Protein AF-A0A6B3I5I7-F1 (afdb_monomer)

Secondary structure (DSSP, 8-state):
-EEEEHHHHHHTT--S---BHHHHHHHHHHH-EEETTEEEEEEE-TT---TT-SHHHHHTTS---SB-TTS-B-TTT-HHHHHHHHHHHHHHHHTT-HHHHHHHHTT---TTSTT-TTTTTSEEEEE--THHHHHHHHTT--S-EEEEPPPBPGGGGGG--

Foldseek 3Di:
DKKFFVVLCVVLVHDDDDQALVSLLVQQLSSWADDVLATPATAEQQPLPAPCSDLVNQLVLEDDDQADPVRHGCCVPTCSNVVSVVSSQVSCVSNPHDVRSVVLSVPADDNQDLRGCCLVRNYGMYDDDPVVVVSSVVSVRPTDMDDAPDHHHPVVSVVGD

Radius of gyration: 16.03 Å; Cα contacts (8 Å, |Δi|>4): 233; chains: 1; bounding box: 42×32×40 Å

Structure (mmCIF, N/CA/C/O backbone):
data_AF-A0A6B3I5I7-F1
#
_entry.id   AF-A0A6B3I5I7-F1
#
loop_
_atom_site.group_PDB
_atom_site.id
_atom_site.type_symbol
_atom_site.label_atom_id
_atom_site.label_alt_id
_atom_site.label_comp_id
_atom_site.label_asym_id
_atom_site.label_entity_id
_atom_site.label_seq_id
_atom_site.pdbx_PDB_ins_code
_atom_site.Cartn_x
_atom_site.Cartn_y
_atom_site.Cartn_z
_atom_site.occupancy
_atom_site.B_iso_or_equiv
_atom_site.auth_seq_id
_atom_site.auth_comp_id
_atom_site.auth_asym_id
_atom_site.auth_atom_id
_atom_site.pdbx_PDB_model_num
ATOM 1 N N . GLY A 1 1 ? -1.561 -11.437 -3.172 1.00 92.94 1 GLY A N 1
ATOM 2 C CA . GLY A 1 1 ? -2.707 -10.678 -3.727 1.00 92.94 1 GLY A CA 1
ATOM 3 C C . GLY A 1 1 ? -3.091 -9.538 -2.800 1.00 92.94 1 GLY A C 1
ATOM 4 O O . GLY A 1 1 ? -2.557 -9.461 -1.699 1.00 92.94 1 GLY A O 1
ATOM 5 N N . LEU A 1 2 ? -3.999 -8.657 -3.226 1.00 97.62 2 LEU A N 1
ATOM 6 C CA . LEU A 1 2 ? -4.508 -7.564 -2.395 1.00 9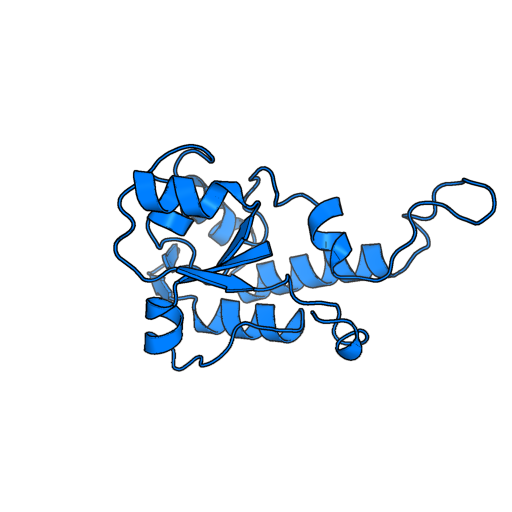7.62 2 LEU A CA 1
ATOM 7 C C . LEU A 1 2 ? -5.632 -8.073 -1.486 1.00 97.62 2 LEU A C 1
ATOM 9 O O . LEU A 1 2 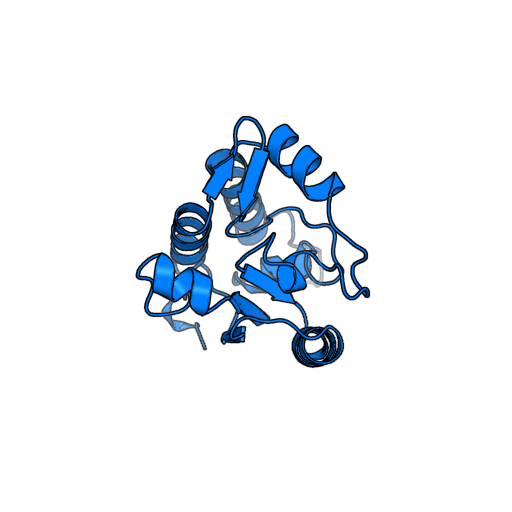? -6.695 -8.458 -1.968 1.00 97.62 2 LEU A O 1
ATOM 13 N N . TYR A 1 3 ? -5.419 -8.011 -0.178 1.00 98.19 3 TYR A N 1
ATOM 14 C CA . TYR A 1 3 ? -6.456 -8.179 0.836 1.00 98.19 3 TYR A CA 1
ATOM 15 C C . TYR A 1 3 ? -6.970 -6.818 1.272 1.00 98.19 3 TYR A C 1
ATOM 17 O O . TYR A 1 3 ? -6.179 -5.892 1.459 1.00 98.19 3 TYR A O 1
ATOM 25 N N . TYR A 1 4 ? -8.280 -6.691 1.472 1.00 98.75 4 TYR A N 1
ATOM 26 C CA . TYR A 1 4 ? -8.875 -5.438 1.920 1.00 98.75 4 TYR A CA 1
ATOM 27 C C . TYR A 1 4 ? -10.080 -5.637 2.842 1.00 98.75 4 TYR A C 1
ATOM 29 O O . TYR A 1 4 ? -10.825 -6.608 2.734 1.00 98.75 4 TYR A O 1
ATOM 37 N N . ASN A 1 5 ? -10.269 -4.692 3.759 1.00 98.69 5 ASN A N 1
ATOM 38 C CA . ASN A 1 5 ? -11.412 -4.633 4.665 1.00 98.69 5 ASN A CA 1
ATOM 39 C C . ASN A 1 5 ? -12.618 -4.005 3.937 1.00 98.69 5 ASN A C 1
ATOM 41 O O . ASN A 1 5 ? -12.619 -2.803 3.655 1.00 98.69 5 ASN A O 1
ATOM 45 N N . LYS A 1 6 ? -13.640 -4.809 3.616 1.00 98.75 6 LYS A N 1
ATOM 46 C CA . LYS A 1 6 ? -14.823 -4.364 2.859 1.00 98.75 6 LYS A CA 1
ATOM 47 C C . LYS A 1 6 ? -15.669 -3.362 3.641 1.00 98.75 6 LYS A C 1
ATOM 49 O O . LYS A 1 6 ? -16.142 -2.400 3.045 1.00 98.75 6 LYS A O 1
ATOM 54 N N . ASP A 1 7 ? -15.790 -3.519 4.954 1.00 98.69 7 ASP A N 1
ATOM 55 C CA . ASP A 1 7 ? -16.522 -2.584 5.813 1.00 98.69 7 ASP A CA 1
ATOM 56 C C . ASP A 1 7 ? -15.862 -1.192 5.792 1.00 98.69 7 ASP A C 1
ATOM 58 O O . ASP A 1 7 ? -16.533 -0.160 5.719 1.00 98.69 7 ASP A O 1
ATOM 62 N N . ALA A 1 8 ? -14.523 -1.143 5.806 1.00 98.69 8 ALA A N 1
ATOM 63 C CA . ALA A 1 8 ? -13.765 0.102 5.681 1.00 98.69 8 ALA A CA 1
ATOM 64 C C . ALA A 1 8 ? -13.961 0.753 4.301 1.00 98.69 8 ALA A C 1
ATOM 66 O O . ALA A 1 8 ? -14.090 1.977 4.211 1.00 98.69 8 ALA A O 1
ATOM 67 N N . PHE A 1 9 ? -14.028 -0.056 3.239 1.00 98.81 9 PHE A N 1
ATOM 68 C CA . PHE A 1 9 ? -14.345 0.400 1.885 1.00 98.81 9 PHE A CA 1
ATOM 69 C C . PHE A 1 9 ? -15.754 0.986 1.802 1.00 98.81 9 PHE A C 1
ATOM 71 O O . PHE A 1 9 ? -15.914 2.115 1.335 1.00 98.81 9 PHE A O 1
ATOM 78 N N . GLU A 1 10 ? -16.760 0.270 2.302 1.00 98.56 10 GLU A N 1
ATOM 79 C CA . GLU A 1 10 ? -18.154 0.712 2.312 1.00 98.56 10 GLU A CA 1
ATOM 80 C C . GLU A 1 10 ? -18.310 2.021 3.090 1.00 98.56 10 GLU A C 1
ATOM 82 O O . GLU A 1 10 ? -18.865 2.992 2.570 1.00 98.56 10 GLU A O 1
ATOM 87 N N . LYS A 1 11 ? -17.725 2.105 4.290 1.00 98.38 11 LYS A N 1
ATOM 88 C CA . LYS A 1 11 ? -17.731 3.320 5.116 1.00 98.38 11 LYS A CA 1
ATOM 89 C C . LYS A 1 11 ? -17.096 4.518 4.409 1.00 98.38 11 LYS A C 1
ATOM 91 O O . LYS A 1 11 ? -17.522 5.654 4.615 1.00 98.38 11 LYS A O 1
ATOM 96 N N . ALA A 1 12 ? -16.080 4.279 3.586 1.00 98.44 12 ALA A N 1
ATOM 97 C CA . ALA A 1 12 ? -15.439 5.302 2.771 1.00 98.44 12 ALA A CA 1
ATOM 98 C C . ALA A 1 12 ? -16.156 5.541 1.426 1.00 98.44 12 ALA A C 1
ATOM 100 O O . ALA A 1 12 ? -15.742 6.417 0.666 1.00 98.44 12 ALA A O 1
ATOM 101 N N . GLY A 1 13 ? -17.209 4.795 1.086 1.00 98.31 13 GLY A N 1
ATOM 102 C CA . GLY A 1 13 ? -17.877 4.867 -0.215 1.00 98.31 13 GLY A CA 1
ATOM 103 C C . GLY A 1 13 ? -16.956 4.457 -1.368 1.00 98.31 13 GLY A C 1
ATOM 104 O O . GLY A 1 13 ? -16.869 5.164 -2.373 1.00 98.31 13 GLY A O 1
ATOM 105 N N . ILE A 1 14 ? -16.178 3.391 -1.187 1.00 98.69 14 ILE A N 1
ATOM 106 C CA . ILE A 1 14 ? -15.353 2.752 -2.218 1.00 98.69 14 ILE A CA 1
ATOM 107 C C . ILE A 1 14 ? -16.059 1.459 -2.627 1.00 98.69 14 ILE A C 1
ATOM 109 O O . ILE A 1 14 ? -16.319 0.602 -1.790 1.00 98.69 14 ILE A O 1
ATOM 113 N N . THR A 1 15 ? -16.388 1.325 -3.910 1.00 96.88 15 THR A N 1
ATOM 114 C CA . THR A 1 15 ? -17.229 0.226 -4.414 1.00 96.88 15 THR A CA 1
ATOM 115 C C . THR A 1 15 ? -16.445 -0.904 -5.079 1.00 96.88 15 THR A C 1
ATOM 117 O O . THR A 1 15 ? -17.015 -1.962 -5.331 1.00 96.88 15 THR A O 1
ATOM 120 N N . ALA A 1 16 ? -15.158 -0.700 -5.367 1.00 97.50 16 ALA A N 1
ATOM 121 C CA . ALA A 1 16 ? -14.297 -1.681 -6.020 1.00 97.50 16 ALA A CA 1
ATOM 122 C C . ALA A 1 16 ? -12.846 -1.570 -5.514 1.00 97.50 16 ALA A C 1
ATOM 124 O O . ALA A 1 16 ? -12.429 -0.472 -5.127 1.00 97.50 16 ALA A O 1
ATOM 125 N N . PRO A 1 17 ? -12.078 -2.678 -5.507 1.00 97.94 17 PRO A N 1
ATOM 126 C CA . PRO A 1 17 ? -10.641 -2.638 -5.250 1.00 97.94 17 PRO A CA 1
ATOM 127 C C . PRO A 1 17 ? -9.904 -1.847 -6.346 1.00 97.94 17 PRO A C 1
ATOM 129 O O . PRO A 1 17 ? -10.381 -1.802 -7.484 1.00 97.94 17 PRO A O 1
ATOM 132 N N . PRO A 1 18 ? -8.757 -1.225 -6.017 1.00 98.44 18 PRO A N 1
ATOM 133 C CA . PRO A 1 18 ? -7.929 -0.534 -6.999 1.00 98.44 18 PRO A CA 1
ATOM 134 C C . PRO A 1 18 ? -7.365 -1.520 -8.028 1.00 98.44 18 PRO A C 1
ATOM 136 O O . PRO A 1 18 ? -7.000 -2.645 -7.683 1.00 98.44 18 PRO A O 1
ATOM 139 N N . LYS A 1 19 ? -7.274 -1.079 -9.280 1.00 98.44 19 LYS A N 1
ATOM 140 C CA . LYS A 1 19 ? -6.711 -1.837 -10.403 1.00 98.44 19 LYS A CA 1
ATOM 141 C C . LYS A 1 19 ? -5.351 -1.320 -10.836 1.00 98.44 19 LYS A C 1
ATOM 143 O O . LYS A 1 19 ? -4.548 -2.098 -11.337 1.00 98.44 19 LYS A O 1
ATOM 148 N N . THR A 1 20 ? -5.075 -0.039 -10.596 1.00 98.50 20 THR A N 1
ATOM 149 C CA . THR A 1 20 ? -3.763 0.556 -10.871 1.00 98.50 20 THR A CA 1
ATOM 150 C C . THR A 1 20 ? -3.065 1.056 -9.610 1.00 98.50 20 THR A C 1
ATOM 152 O O . THR A 1 20 ? -3.694 1.296 -8.570 1.00 98.50 20 THR A O 1
ATOM 155 N N . MET A 1 21 ? -1.748 1.241 -9.682 1.00 97.94 21 MET A N 1
ATOM 156 C CA . MET A 1 21 ? -0.960 1.756 -8.560 1.00 97.94 21 MET A CA 1
ATOM 157 C C . MET A 1 21 ? -1.396 3.171 -8.137 1.00 97.94 21 MET A C 1
ATOM 159 O O . MET A 1 21 ? -1.438 3.459 -6.932 1.00 97.94 21 MET A O 1
ATOM 163 N N . SER A 1 22 ? -1.807 4.042 -9.069 1.00 98.44 22 SER A N 1
ATOM 164 C CA . SER A 1 22 ? -2.383 5.353 -8.719 1.00 98.44 22 SER A CA 1
ATOM 165 C C . SER A 1 22 ? -3.741 5.244 -8.018 1.00 98.44 22 SER A C 1
ATOM 167 O O . SER A 1 22 ? -4.024 6.009 -7.083 1.00 98.44 22 SER A O 1
ATOM 169 N N . GLU A 1 23 ? -4.575 4.276 -8.402 1.00 98.69 23 GLU A N 1
ATOM 170 C CA . GLU A 1 23 ? -5.819 3.985 -7.686 1.00 98.69 23 GLU A CA 1
ATOM 171 C C . GLU A 1 23 ? -5.533 3.458 -6.277 1.00 98.69 23 GLU A C 1
ATOM 173 O O . GLU A 1 23 ? -6.165 3.914 -5.323 1.00 98.69 23 GLU A O 1
ATOM 178 N N . LEU A 1 24 ? -4.538 2.580 -6.107 1.00 98.69 24 LEU A N 1
ATOM 179 C CA . LEU A 1 24 ? -4.123 2.078 -4.793 1.00 98.69 24 LEU A CA 1
ATOM 180 C C . LEU A 1 24 ? -3.707 3.216 -3.864 1.00 98.69 24 LEU A C 1
ATOM 182 O O . LEU A 1 24 ? -4.159 3.262 -2.721 1.00 98.69 24 LEU A O 1
ATOM 186 N N . ALA A 1 25 ? -2.907 4.166 -4.352 1.00 98.69 25 ALA A N 1
ATOM 187 C CA . ALA A 1 25 ? -2.490 5.325 -3.565 1.00 98.69 25 ALA A CA 1
ATOM 188 C C . ALA A 1 25 ? -3.690 6.206 -3.172 1.00 98.69 25 ALA A C 1
ATOM 190 O O . ALA A 1 25 ? -3.818 6.634 -2.021 1.00 98.69 25 ALA A O 1
ATOM 191 N N . SER A 1 26 ? -4.609 6.432 -4.114 1.00 98.75 26 SER A N 1
ATOM 192 C CA . SER A 1 26 ? -5.850 7.184 -3.892 1.00 98.75 26 SER A CA 1
ATOM 193 C C . SER A 1 26 ? -6.746 6.527 -2.838 1.00 98.75 26 SER A C 1
ATOM 195 O O . SER A 1 26 ? -7.216 7.188 -1.907 1.00 98.75 26 SER A O 1
ATOM 197 N N . VAL A 1 27 ? -6.953 5.215 -2.950 1.00 98.88 27 VAL A N 1
ATOM 198 C CA . VAL A 1 27 ? -7.756 4.411 -2.023 1.00 98.88 27 VAL A CA 1
ATOM 199 C C . VAL A 1 27 ? -7.083 4.331 -0.652 1.00 98.88 27 VAL A C 1
ATOM 201 O O . VAL A 1 27 ? -7.743 4.566 0.360 1.00 98.88 27 VAL A O 1
ATOM 204 N N . ALA A 1 28 ? -5.768 4.108 -0.592 1.00 98.81 28 ALA A N 1
ATOM 205 C CA . ALA A 1 28 ? -5.001 4.096 0.653 1.00 98.81 28 ALA A CA 1
ATOM 206 C C . ALA A 1 28 ? -5.129 5.427 1.403 1.00 98.81 28 ALA A C 1
ATOM 208 O O . ALA A 1 28 ? -5.389 5.450 2.607 1.00 98.81 28 ALA A O 1
ATOM 209 N N . LYS A 1 29 ? -5.031 6.556 0.699 1.00 98.69 29 LYS A N 1
ATOM 210 C CA . LYS A 1 29 ? -5.249 7.869 1.310 1.00 98.69 29 LYS A CA 1
ATOM 211 C C . LYS A 1 29 ? -6.679 8.024 1.831 1.00 98.69 29 LYS A C 1
ATOM 213 O O . LYS A 1 29 ? -6.864 8.490 2.950 1.00 98.69 29 LYS A O 1
ATOM 218 N N . LYS A 1 30 ? -7.686 7.599 1.061 1.00 98.69 30 LYS A N 1
ATOM 219 C CA . LYS A 1 30 ? -9.107 7.692 1.441 1.00 98.69 30 LYS A CA 1
ATOM 220 C C . LYS A 1 30 ? -9.466 6.827 2.656 1.00 98.69 30 LYS A C 1
ATOM 222 O O . LYS A 1 30 ? -10.318 7.215 3.448 1.00 98.69 30 LYS A O 1
ATOM 227 N N . LEU A 1 31 ? -8.807 5.681 2.811 1.00 98.88 31 LEU A N 1
ATOM 228 C CA . LEU A 1 31 ? -8.978 4.765 3.944 1.00 98.88 31 LEU A CA 1
ATOM 229 C C . LEU A 1 31 ? -8.135 5.142 5.168 1.00 98.88 31 LEU A C 1
ATOM 231 O O . LEU A 1 31 ? -8.286 4.523 6.222 1.00 98.88 31 LEU A O 1
ATOM 235 N N . THR A 1 32 ? -7.243 6.125 5.047 1.00 98.81 32 THR A N 1
ATOM 236 C CA . THR A 1 32 ? -6.409 6.581 6.158 1.00 98.8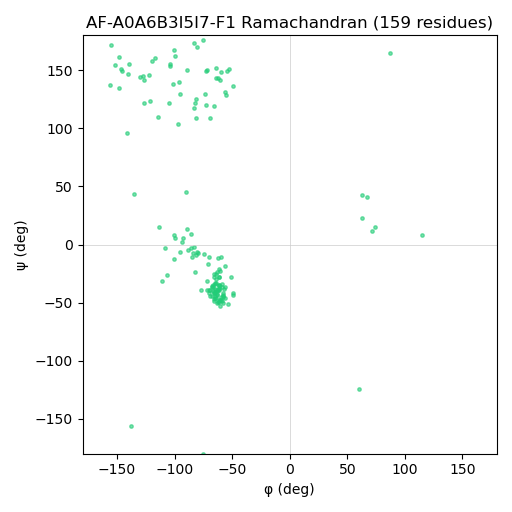1 32 THR A CA 1
ATOM 237 C C . THR A 1 32 ? -7.184 7.566 7.028 1.00 98.81 32 THR A C 1
ATOM 239 O O . THR A 1 32 ? -7.625 8.617 6.570 1.00 98.81 32 THR A O 1
ATOM 242 N N . VAL A 1 33 ? -7.322 7.234 8.310 1.00 98.50 33 VAL A N 1
ATOM 243 C CA . VAL A 1 33 ? -7.972 8.058 9.332 1.00 98.50 33 VAL A CA 1
ATOM 244 C C . VAL A 1 33 ? -6.921 8.470 10.352 1.00 98.50 33 VAL A C 1
ATOM 246 O O . VAL A 1 33 ? -6.432 7.649 11.132 1.00 98.50 33 VAL A O 1
ATOM 249 N N . GLU A 1 34 ? -6.560 9.749 10.353 1.00 97.81 34 GLU A N 1
ATOM 250 C CA . GLU A 1 34 ? -5.562 10.286 11.278 1.00 97.81 34 GLU A CA 1
ATOM 251 C C . GLU A 1 34 ? -6.089 10.377 12.717 1.00 97.81 3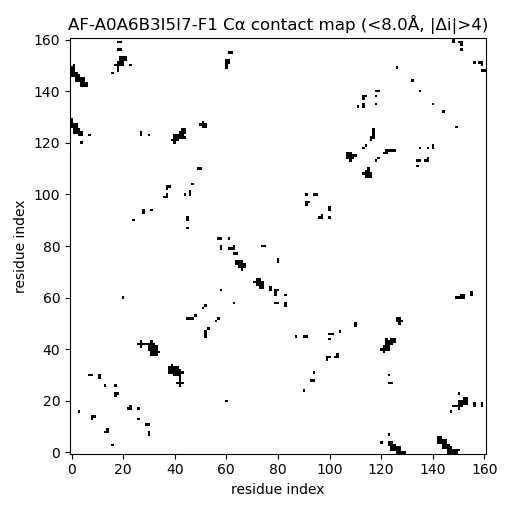4 GLU A C 1
ATOM 253 O O . GLU A 1 34 ? -7.278 10.590 12.963 1.00 97.81 34 GLU A O 1
ATOM 258 N N . LYS A 1 35 ? -5.183 10.249 13.690 1.00 96.81 35 LYS A N 1
ATOM 259 C CA . LYS A 1 35 ? -5.466 10.454 15.113 1.00 96.81 35 LYS A CA 1
ATOM 260 C C . LYS A 1 35 ? -4.282 11.149 15.775 1.00 96.81 35 LYS A C 1
ATOM 262 O O . LYS A 1 35 ? -3.323 10.497 16.184 1.00 96.81 35 LYS A O 1
ATOM 267 N N . GLY A 1 36 ? -4.362 12.474 15.887 1.00 94.12 36 GLY A N 1
ATOM 268 C CA . GLY A 1 36 ? -3.267 13.289 16.414 1.00 94.12 36 GLY A CA 1
ATOM 269 C C . GLY A 1 36 ? -2.005 13.138 15.563 1.00 94.12 36 GLY A C 1
ATOM 270 O O . GLY A 1 36 ? -2.041 13.335 14.352 1.00 94.12 36 GLY A O 1
ATOM 271 N N . ASP A 1 37 ? -0.901 12.747 16.193 1.00 93.94 37 ASP A N 1
ATOM 272 C CA . ASP A 1 37 ? 0.385 12.490 15.538 1.00 93.94 37 ASP A CA 1
ATOM 273 C C . ASP A 1 37 ? 0.514 11.060 14.975 1.00 93.94 37 ASP A C 1
ATOM 275 O O . ASP A 1 37 ? 1.593 10.657 14.551 1.00 93.94 37 ASP A O 1
ATOM 279 N N . SER A 1 38 ? -0.574 10.285 14.956 1.00 97.62 38 SER A N 1
ATOM 280 C CA . SER A 1 38 ? -0.611 8.896 14.492 1.00 97.62 38 SER A CA 1
ATOM 281 C C . SER A 1 38 ? -1.870 8.623 13.651 1.00 97.62 38 SER A C 1
ATOM 283 O O . SER A 1 38 ? -2.446 9.546 13.066 1.00 97.62 38 SER A O 1
ATOM 285 N N . TYR A 1 39 ? -2.296 7.362 13.571 1.00 98.56 39 TYR A N 1
ATOM 286 C CA . TYR A 1 39 ? -3.457 6.913 12.806 1.00 98.56 39 TYR A CA 1
ATOM 287 C C . TYR A 1 39 ? -4.409 6.119 13.696 1.00 98.56 39 TYR A C 1
ATOM 289 O O . TYR A 1 39 ? -3.996 5.332 14.547 1.00 98.56 39 TYR A O 1
ATOM 297 N N . GLN A 1 40 ? -5.706 6.315 13.488 1.00 98.25 40 GLN A N 1
ATOM 298 C CA . GLN A 1 40 ? -6.712 5.367 13.950 1.00 98.25 40 GLN A CA 1
ATOM 299 C C . GLN A 1 40 ? -6.751 4.141 13.029 1.00 98.25 40 GLN A C 1
ATOM 301 O O . GLN A 1 40 ? -6.882 3.026 13.522 1.00 98.25 40 GLN A O 1
ATOM 306 N N . GLN A 1 41 ? -6.617 4.365 11.722 1.00 98.69 41 GLN A N 1
ATOM 307 C CA . GLN A 1 41 ? -6.553 3.349 10.675 1.00 98.69 41 GLN A CA 1
ATOM 308 C C . GLN A 1 41 ? -5.657 3.887 9.561 1.00 98.69 41 GLN A C 1
ATOM 310 O O . GLN A 1 41 ? -5.803 5.043 9.161 1.00 98.69 41 GLN A O 1
ATOM 315 N N . LEU A 1 42 ? -4.751 3.068 9.046 1.00 98.88 42 LEU A N 1
ATOM 316 C CA . LEU A 1 42 ? -3.967 3.373 7.857 1.00 98.88 42 LEU A CA 1
ATOM 317 C C . LEU A 1 42 ? -4.570 2.634 6.661 1.00 98.88 42 LEU A C 1
ATOM 319 O O . LEU A 1 42 ? -4.941 1.469 6.771 1.00 98.88 42 LEU A O 1
ATOM 323 N N . GLY A 1 43 ? -4.673 3.284 5.506 1.00 98.69 43 GLY A N 1
ATOM 324 C CA . GLY A 1 43 ? -5.229 2.619 4.329 1.00 98.69 43 GLY A CA 1
ATOM 325 C C . GLY A 1 43 ? -4.324 1.523 3.777 1.00 98.69 43 GLY A C 1
ATOM 326 O O . GLY A 1 43 ? -4.815 0.472 3.388 1.00 98.69 43 GLY A O 1
ATOM 327 N N . PHE A 1 44 ? -3.014 1.758 3.773 1.00 98.44 44 PHE A N 1
ATOM 328 C CA . PHE A 1 44 ? -1.997 0.817 3.313 1.00 98.44 44 PHE A CA 1
ATOM 329 C C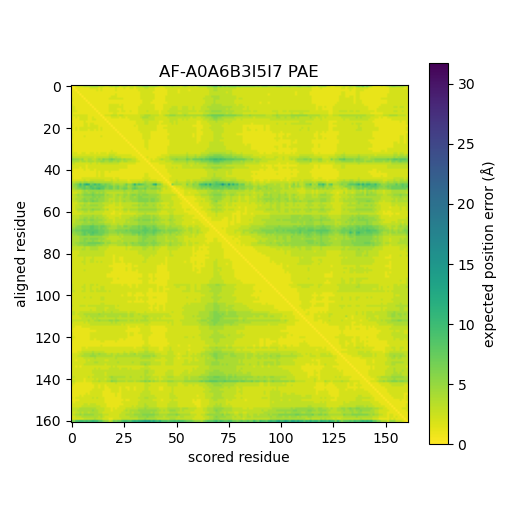 . PHE A 1 44 ? -0.661 1.155 3.977 1.00 98.44 44 PHE A C 1
ATOM 331 O O . PHE A 1 44 ? -0.315 2.333 4.062 1.00 98.44 44 PHE A O 1
ATOM 338 N N . MET A 1 45 ? 0.093 0.154 4.435 1.00 97.56 45 MET A N 1
ATOM 339 C CA . MET A 1 45 ? 1.441 0.361 4.973 1.00 97.56 45 MET A CA 1
ATOM 340 C C . MET A 1 45 ? 2.491 0.070 3.887 1.00 97.56 45 MET A C 1
ATOM 342 O O . MET A 1 45 ? 2.780 -1.100 3.639 1.00 97.56 45 MET A O 1
ATOM 346 N N . PRO A 1 46 ? 3.119 1.091 3.271 1.00 94.75 46 PRO A N 1
ATOM 347 C CA . PRO A 1 46 ? 4.098 0.879 2.200 1.00 94.75 46 PRO A CA 1
ATOM 348 C C . PRO A 1 46 ? 5.419 0.253 2.676 1.00 94.75 46 PRO A C 1
ATOM 350 O O . PRO A 1 46 ? 6.229 -0.143 1.844 1.00 94.75 46 PRO A O 1
ATOM 353 N N . THR A 1 47 ? 5.651 0.174 3.992 1.00 90.50 47 THR A N 1
ATOM 354 C CA . THR A 1 47 ? 6.904 -0.286 4.618 1.00 90.50 47 THR A CA 1
ATOM 355 C C . THR A 1 47 ? 6.640 -1.258 5.778 1.00 90.50 47 THR A C 1
ATOM 357 O O . THR A 1 47 ? 7.202 -1.112 6.859 1.00 90.50 47 THR A O 1
ATOM 360 N N . PHE A 1 48 ? 5.724 -2.222 5.615 1.00 83.75 48 PHE A N 1
ATOM 361 C CA . PHE A 1 48 ? 5.284 -3.095 6.717 1.00 83.75 48 PHE A CA 1
ATOM 362 C C . PHE A 1 48 ? 6.395 -4.025 7.251 1.00 83.75 48 PHE A C 1
ATOM 364 O O . PHE A 1 48 ? 6.416 -4.320 8.445 1.00 83.75 48 PHE A O 1
ATOM 371 N N . HIS A 1 49 ? 7.370 -4.390 6.410 1.00 86.06 49 HIS A N 1
ATOM 372 C CA . HIS A 1 49 ? 8.433 -5.364 6.711 1.00 86.06 49 HIS A CA 1
ATOM 373 C C . HIS A 1 49 ? 7.902 -6.790 6.989 1.00 86.06 49 HIS A C 1
ATOM 375 O O . HIS A 1 49 ? 8.580 -7.581 7.643 1.00 86.06 49 HIS A O 1
ATOM 381 N N . GLY A 1 50 ? 6.700 -7.111 6.503 1.00 86.81 50 GLY A N 1
ATOM 382 C CA . GLY A 1 50 ? 6.142 -8.465 6.463 1.00 86.81 50 GLY A CA 1
ATOM 383 C C . GLY A 1 50 ? 6.682 -9.277 5.281 1.00 86.81 50 GLY A C 1
ATOM 384 O O . GLY A 1 50 ? 7.328 -8.722 4.385 1.00 86.81 50 GLY A O 1
ATOM 385 N N . TYR A 1 51 ? 6.395 -10.582 5.273 1.00 91.06 51 TYR A N 1
ATOM 386 C CA . TYR A 1 51 ? 6.989 -11.558 4.347 1.00 91.06 51 TYR A CA 1
ATOM 387 C C . TYR A 1 51 ? 6.787 -11.195 2.869 1.00 91.06 51 TYR A C 1
ATOM 389 O O . TYR A 1 51 ? 7.741 -11.184 2.100 1.00 91.06 51 TYR A O 1
ATOM 397 N N . GLU A 1 52 ? 5.563 -10.817 2.500 1.00 92.56 52 GLU A N 1
ATOM 398 C CA . GLU A 1 52 ? 5.187 -10.458 1.126 1.00 92.56 52 GLU A CA 1
ATOM 399 C C . GLU A 1 52 ? 5.489 -8.996 0.769 1.00 92.56 52 GLU A C 1
ATOM 401 O O . GLU A 1 52 ? 5.424 -8.596 -0.389 1.00 92.56 52 GLU A O 1
ATOM 406 N N . THR A 1 53 ? 5.839 -8.162 1.752 1.00 88.88 53 THR A N 1
ATOM 407 C CA . THR A 1 53 ? 6.093 -6.726 1.539 1.00 88.88 53 THR A CA 1
ATOM 408 C C . THR A 1 53 ? 7.557 -6.433 1.210 1.00 88.88 53 THR A C 1
ATOM 410 O O . THR A 1 53 ? 8.166 -5.509 1.753 1.00 88.88 53 THR A O 1
ATOM 413 N N . VAL A 1 54 ? 8.114 -7.238 0.310 1.00 90.88 54 VAL A N 1
ATOM 414 C CA . VAL A 1 54 ? 9.481 -7.144 -0.213 1.00 90.88 54 VAL A CA 1
ATOM 415 C C . VAL A 1 54 ? 9.488 -6.547 -1.623 1.00 90.88 54 VAL A C 1
ATOM 417 O O . VAL A 1 54 ? 8.480 -6.545 -2.329 1.00 90.88 54 VAL A O 1
ATOM 420 N N . ALA A 1 55 ? 10.617 -5.952 -2.015 1.00 89.62 55 ALA A N 1
ATOM 421 C CA . ALA A 1 55 ? 10.706 -5.137 -3.227 1.00 89.62 55 ALA A CA 1
ATOM 422 C C . ALA A 1 55 ? 10.391 -5.918 -4.513 1.00 89.62 55 ALA A C 1
ATOM 424 O O . ALA A 1 55 ? 9.756 -5.378 -5.408 1.00 89.62 55 ALA A O 1
ATOM 425 N N . ASP A 1 56 ? 10.812 -7.175 -4.598 1.00 89.25 56 ASP A N 1
ATOM 426 C CA . ASP A 1 56 ? 10.553 -8.098 -5.705 1.00 89.25 56 ASP A CA 1
ATOM 427 C C . ASP A 1 56 ? 9.066 -8.437 -5.865 1.00 89.25 56 ASP A C 1
ATOM 429 O O . ASP A 1 56 ? 8.556 -8.459 -6.986 1.00 89.25 56 ASP A O 1
ATOM 433 N N . HIS A 1 57 ? 8.336 -8.607 -4.763 1.00 92.69 57 HIS A N 1
ATOM 434 C CA . HIS A 1 57 ? 6.897 -8.864 -4.827 1.00 92.69 57 HIS A CA 1
ATOM 435 C C . HIS A 1 57 ? 6.120 -7.620 -5.281 1.00 92.69 57 HIS A C 1
ATOM 437 O O . HIS A 1 57 ? 5.213 -7.728 -6.102 1.00 92.69 57 HIS A O 1
ATOM 443 N N . TYR A 1 58 ? 6.506 -6.421 -4.827 1.00 91.00 58 TYR A N 1
ATOM 444 C CA . TYR A 1 58 ? 5.924 -5.174 -5.342 1.00 91.00 58 TYR A CA 1
ATOM 445 C C . TYR A 1 58 ? 6.272 -4.923 -6.805 1.00 91.00 58 TYR A C 1
ATOM 447 O O . TYR A 1 58 ? 5.421 -4.475 -7.566 1.00 91.00 58 TYR A O 1
ATOM 455 N N . LEU A 1 59 ? 7.511 -5.208 -7.204 1.00 94.31 59 LEU A N 1
ATOM 456 C CA . LEU A 1 59 ? 7.970 -4.991 -8.571 1.00 94.31 59 LEU A CA 1
ATOM 457 C C . LEU A 1 59 ? 7.169 -5.810 -9.589 1.00 94.31 59 LEU A C 1
ATOM 459 O O . LEU A 1 59 ? 7.066 -5.402 -10.735 1.00 94.31 59 LEU A O 1
ATOM 463 N N . SER A 1 60 ? 6.528 -6.900 -9.161 1.00 92.50 60 SER A N 1
ATOM 464 C CA . SER A 1 60 ? 5.624 -7.696 -10.000 1.00 92.50 60 SER A CA 1
ATOM 465 C C . SER A 1 60 ? 4.390 -6.924 -10.501 1.00 92.50 60 SER A C 1
ATOM 467 O O . SER A 1 60 ? 3.690 -7.419 -11.376 1.00 92.50 60 SER A O 1
ATOM 469 N N . SER A 1 61 ? 4.120 -5.725 -9.971 1.00 95.12 61 SER A N 1
ATOM 470 C CA . SER A 1 61 ? 3.119 -4.790 -10.506 1.00 95.12 61 SER A CA 1
ATOM 471 C C . SER A 1 61 ? 3.602 -3.989 -11.725 1.00 95.12 61 SER A C 1
ATOM 473 O O . SER A 1 61 ? 2.798 -3.259 -12.293 1.00 95.12 61 SER A O 1
ATOM 475 N N . TRP A 1 62 ? 4.880 -4.086 -12.101 1.00 96.56 62 TRP A N 1
ATOM 476 C CA . TRP A 1 62 ? 5.481 -3.447 -13.275 1.00 96.56 62 TRP A CA 1
ATOM 477 C C . TRP A 1 62 ? 6.103 -4.507 -14.193 1.00 96.56 62 TRP A C 1
ATOM 479 O O . TRP A 1 62 ? 6.686 -5.487 -13.713 1.00 96.56 62 TRP A O 1
ATOM 489 N N . ASP A 1 63 ? 6.063 -4.281 -15.500 1.00 95.00 63 ASP A N 1
ATOM 490 C CA . ASP A 1 63 ? 6.814 -5.031 -16.498 1.00 95.00 63 ASP A CA 1
ATOM 491 C C . ASP A 1 63 ? 8.300 -4.707 -16.343 1.00 95.00 63 ASP A C 1
ATOM 493 O O . ASP A 1 63 ? 8.769 -3.595 -16.591 1.00 95.00 63 ASP A O 1
ATOM 497 N N . HIS A 1 64 ? 9.049 -5.689 -15.854 1.00 94.94 64 HIS A N 1
ATOM 498 C CA . HIS A 1 64 ? 10.451 -5.535 -15.513 1.00 94.94 64 HIS A CA 1
ATOM 499 C C . HIS A 1 64 ? 11.241 -6.767 -15.929 1.00 94.94 64 HIS A C 1
ATOM 501 O O . HIS A 1 64 ? 10.751 -7.897 -15.984 1.00 94.94 64 HIS A O 1
ATOM 507 N N . THR A 1 65 ? 12.534 -6.564 -16.142 1.00 95.75 65 THR A N 1
ATOM 508 C CA . THR A 1 65 ? 13.473 -7.631 -16.470 1.00 95.75 65 THR A CA 1
ATOM 509 C C . THR A 1 65 ? 14.653 -7.612 -15.507 1.00 95.75 65 THR A C 1
ATOM 511 O O . THR A 1 65 ? 15.389 -6.635 -15.389 1.00 95.75 65 THR A O 1
ATOM 514 N N . TYR A 1 66 ? 14.882 -8.722 -14.803 1.00 95.56 66 TYR A N 1
ATOM 515 C CA . TYR A 1 66 ? 16.042 -8.843 -13.909 1.00 95.56 66 TYR A CA 1
ATOM 516 C C . TYR A 1 66 ? 17.364 -8.981 -14.665 1.00 95.56 66 TYR A C 1
ATOM 518 O O . TYR A 1 66 ? 18.410 -8.534 -14.178 1.00 95.56 66 TYR A O 1
ATOM 526 N N . PHE A 1 67 ? 17.320 -9.601 -15.845 1.00 97.12 67 PHE A N 1
ATOM 527 C CA . PHE A 1 67 ? 18.484 -9.917 -16.659 1.00 97.12 67 PHE A CA 1
ATOM 528 C C . PHE A 1 67 ? 18.289 -9.445 -18.099 1.00 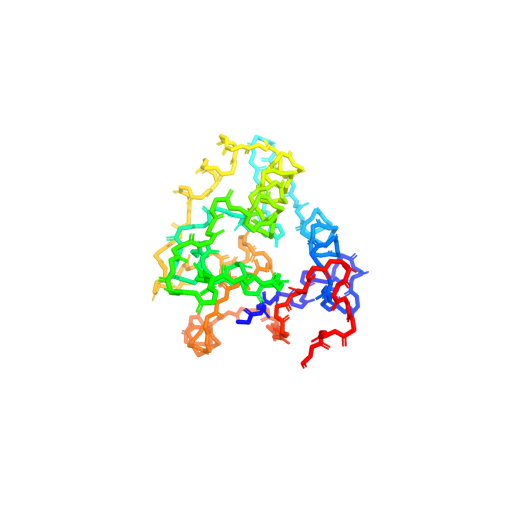97.12 67 PHE A C 1
ATOM 530 O O . PHE A 1 67 ? 17.186 -9.521 -18.634 1.00 97.12 67 PHE A O 1
ATOM 537 N N . ASP A 1 68 ? 19.370 -8.983 -18.723 1.00 96.12 68 ASP A N 1
ATOM 538 C CA . ASP A 1 68 ? 19.407 -8.723 -20.158 1.00 96.12 68 ASP A CA 1
ATOM 539 C C . ASP A 1 68 ? 19.492 -10.031 -20.966 1.00 96.12 68 ASP A C 1
ATOM 541 O O . ASP A 1 68 ? 19.634 -11.126 -20.415 1.00 96.12 68 ASP A O 1
ATOM 545 N N . GLU A 1 69 ? 19.446 -9.923 -22.296 1.00 96.31 69 GLU A N 1
ATOM 546 C CA . GLU A 1 69 ? 19.530 -11.066 -23.222 1.00 96.31 69 GLU A CA 1
ATOM 547 C C . GLU A 1 69 ? 20.797 -11.930 -23.047 1.00 96.31 69 GLU A C 1
ATOM 549 O O . GLU A 1 69 ? 20.834 -13.080 -23.481 1.00 96.31 69 GLU A O 1
ATOM 554 N N . ASN A 1 70 ? 21.836 -11.395 -22.393 1.00 97.00 70 ASN A N 1
ATOM 555 C CA . ASN A 1 70 ? 23.103 -12.074 -22.129 1.00 97.00 70 ASN A CA 1
ATOM 556 C C . ASN A 1 70 ? 23.191 -12.619 -20.690 1.00 97.00 70 ASN A C 1
ATOM 558 O O . ASN A 1 70 ? 24.264 -13.055 -20.263 1.00 97.00 70 ASN A O 1
ATOM 562 N N . GLY A 1 71 ? 22.098 -12.569 -19.923 1.00 96.94 71 GLY A N 1
ATOM 563 C CA . GLY A 1 71 ? 22.040 -13.029 -18.538 1.00 96.94 71 GLY A CA 1
ATOM 564 C C . GLY A 1 71 ? 22.734 -12.099 -17.538 1.00 96.94 71 GLY A C 1
ATOM 565 O O . GLY A 1 71 ? 23.020 -12.517 -16.414 1.00 96.94 71 GLY A O 1
ATOM 566 N N . LYS A 1 72 ? 23.051 -10.851 -17.908 1.00 97.81 72 LYS A N 1
ATOM 567 C CA . LYS A 1 72 ? 23.627 -9.868 -16.975 1.00 97.81 72 LYS A CA 1
ATOM 568 C C . LYS A 1 72 ? 22.527 -9.089 -16.280 1.00 97.81 72 LYS A C 1
ATOM 570 O O . LYS A 1 72 ? 21.479 -8.850 -16.860 1.00 97.81 72 LYS A O 1
ATOM 575 N N . SER A 1 73 ? 22.785 -8.646 -15.050 1.00 97.31 73 SER A N 1
ATOM 576 C CA . SER A 1 73 ? 21.807 -7.855 -14.296 1.00 97.31 73 SER A CA 1
ATOM 577 C C . SER A 1 73 ? 21.373 -6.598 -15.060 1.00 97.31 73 SER A C 1
ATOM 579 O O . SER A 1 73 ? 22.216 -5.824 -15.528 1.00 97.31 73 SER A O 1
ATOM 581 N N . ASN A 1 74 ? 20.059 -6.393 -15.129 1.00 96.56 74 ASN A N 1
ATOM 582 C CA . ASN A 1 74 ? 19.421 -5.241 -15.758 1.00 96.56 74 ASN A CA 1
ATOM 583 C C . ASN A 1 74 ? 18.785 -4.265 -14.745 1.00 96.56 74 ASN A C 1
ATOM 585 O O . ASN A 1 74 ? 18.362 -3.179 -15.123 1.00 96.56 74 ASN A O 1
ATOM 589 N N . ILE A 1 75 ? 18.824 -4.589 -13.445 1.00 95.12 75 ILE A N 1
ATOM 590 C CA . ILE A 1 75 ? 18.177 -3.843 -12.344 1.00 95.12 75 ILE A CA 1
ATOM 591 C C . ILE A 1 75 ? 18.465 -2.333 -12.375 1.00 95.12 75 ILE A C 1
ATOM 593 O O . ILE A 1 75 ? 17.579 -1.520 -12.155 1.00 95.12 75 ILE A O 1
ATOM 597 N N . ALA A 1 76 ? 19.716 -1.937 -12.630 1.00 95.12 76 ALA A N 1
ATOM 598 C CA . ALA A 1 76 ? 20.111 -0.524 -12.612 1.00 95.12 76 ALA A CA 1
ATOM 599 C C . ALA A 1 76 ? 19.768 0.245 -13.903 1.00 95.12 76 ALA A C 1
ATOM 601 O O . ALA A 1 76 ? 19.979 1.456 -13.961 1.00 95.12 76 ALA A O 1
ATOM 602 N N . LYS A 1 77 ? 19.334 -0.451 -14.958 1.00 96.44 77 LYS A N 1
ATOM 603 C CA . LYS A 1 77 ? 19.055 0.123 -16.283 1.00 96.44 77 LYS A CA 1
ATOM 604 C C . LYS A 1 77 ? 17.568 0.128 -16.608 1.00 96.44 77 LYS A C 1
ATOM 606 O O . LYS A 1 77 ? 17.125 1.000 -17.347 1.00 96.44 77 LYS A O 1
ATOM 611 N N . ASP A 1 78 ? 16.842 -0.855 -16.096 1.00 96.56 78 ASP A N 1
ATOM 612 C CA . ASP A 1 78 ? 15.410 -0.984 -16.288 1.00 96.56 78 ASP A CA 1
ATOM 613 C C . ASP A 1 78 ? 14.667 0.093 -15.463 1.00 96.56 78 ASP A C 1
ATOM 615 O O . ASP A 1 78 ? 14.848 0.164 -14.239 1.00 96.56 78 ASP A O 1
ATOM 619 N N . PRO A 1 79 ? 13.883 0.980 -16.106 1.00 95.94 79 PRO A N 1
ATOM 620 C CA . PRO A 1 79 ? 13.206 2.078 -15.422 1.00 95.94 79 PRO A CA 1
ATOM 621 C C . PRO A 1 79 ? 12.153 1.613 -14.407 1.00 95.94 79 PRO A C 1
ATOM 623 O O . PRO A 1 79 ? 11.950 2.326 -13.420 1.00 95.94 79 PRO A O 1
ATOM 626 N N . ALA A 1 80 ? 11.569 0.418 -14.563 1.00 96.38 80 ALA A N 1
ATOM 627 C CA . ALA A 1 80 ? 10.519 -0.101 -13.681 1.00 96.38 80 ALA A CA 1
ATOM 628 C C . ALA A 1 80 ? 10.955 -0.131 -12.205 1.00 96.38 80 ALA A C 1
ATOM 630 O O . ALA A 1 80 ? 10.192 0.204 -11.296 1.00 96.38 80 ALA A O 1
ATOM 631 N N . PHE A 1 81 ? 12.230 -0.439 -11.945 1.00 96.62 81 PHE A N 1
ATOM 632 C CA . PHE A 1 81 ? 12.785 -0.432 -10.589 1.00 96.62 81 PHE A CA 1
ATOM 633 C C . PHE A 1 81 ? 12.773 0.975 -9.978 1.00 96.62 81 PHE A C 1
ATOM 635 O O . PHE A 1 81 ? 12.374 1.159 -8.826 1.00 96.62 81 PHE A O 1
ATOM 642 N N . ALA A 1 82 ? 13.203 1.984 -10.740 1.00 96.50 82 ALA A N 1
ATOM 643 C CA . ALA A 1 82 ? 13.210 3.370 -10.281 1.00 96.50 82 ALA A CA 1
ATOM 644 C C . ALA A 1 82 ? 11.785 3.913 -10.104 1.00 96.50 82 ALA A C 1
ATOM 646 O O . ALA A 1 82 ? 11.525 4.675 -9.166 1.00 96.50 82 ALA A O 1
ATOM 647 N N . GLU A 1 83 ? 10.862 3.512 -10.972 1.00 96.88 83 GLU A N 1
ATOM 648 C CA . GLU A 1 83 ? 9.450 3.877 -10.910 1.00 96.88 83 GLU A CA 1
ATOM 649 C C . GLU A 1 83 ? 8.766 3.298 -9.672 1.00 96.88 83 GLU A C 1
ATOM 651 O O . GLU A 1 83 ? 8.142 4.060 -8.929 1.00 96.88 83 GLU A O 1
ATOM 656 N N . MET A 1 84 ? 8.975 2.014 -9.367 1.00 96.25 84 MET A N 1
ATOM 657 C CA . MET A 1 84 ? 8.449 1.365 -8.163 1.00 96.25 84 MET A CA 1
ATOM 658 C C . MET A 1 84 ? 8.935 2.054 -6.881 1.00 96.25 84 MET A C 1
ATOM 660 O O . MET A 1 84 ? 8.124 2.437 -6.031 1.00 96.25 84 MET A O 1
ATOM 664 N N . PHE A 1 85 ? 10.241 2.322 -6.749 1.00 96.06 85 PHE A N 1
ATOM 665 C CA . PHE A 1 85 ? 10.760 3.029 -5.571 1.00 96.06 85 PHE A CA 1
ATOM 666 C C . PHE A 1 85 ? 10.278 4.484 -5.500 1.00 96.06 85 PHE A C 1
ATOM 668 O O . PHE A 1 85 ? 10.010 5.005 -4.413 1.00 96.06 85 PHE A O 1
ATOM 675 N N . THR A 1 86 ? 10.125 5.151 -6.647 1.00 97.31 86 THR A N 1
ATOM 676 C CA . THR A 1 86 ? 9.561 6.507 -6.710 1.00 97.31 86 THR A CA 1
ATOM 677 C C . THR A 1 86 ? 8.099 6.513 -6.271 1.00 97.31 86 THR A C 1
ATOM 679 O O . THR A 1 86 ? 7.690 7.403 -5.521 1.00 97.31 86 THR A O 1
ATOM 682 N N . TYR A 1 87 ? 7.317 5.521 -6.692 1.00 97.56 87 TYR A N 1
ATOM 683 C CA . TYR A 1 87 ? 5.945 5.316 -6.247 1.00 97.56 87 TYR A CA 1
ATOM 684 C C . TYR A 1 87 ? 5.884 5.096 -4.733 1.00 97.56 87 TYR A C 1
ATOM 686 O O . TYR A 1 87 ? 5.181 5.834 -4.038 1.00 97.56 87 TYR A O 1
ATOM 694 N N . GLN A 1 88 ? 6.667 4.150 -4.203 1.00 96.75 88 GLN A N 1
ATOM 695 C CA . GLN A 1 88 ? 6.682 3.833 -2.774 1.00 96.75 88 GLN A CA 1
ATOM 696 C C . GLN A 1 88 ? 7.041 5.067 -1.937 1.00 96.75 88 GLN A C 1
ATOM 698 O O . GLN A 1 88 ? 6.368 5.365 -0.949 1.00 96.75 88 GLN A O 1
ATOM 703 N N . LYS A 1 89 ? 8.046 5.841 -2.369 1.00 97.81 89 LYS A N 1
ATOM 704 C CA . LYS A 1 89 ? 8.433 7.098 -1.720 1.00 97.81 89 LYS A CA 1
ATOM 705 C C . LYS A 1 89 ? 7.291 8.118 -1.710 1.00 97.81 89 LYS A C 1
ATOM 707 O O . LYS A 1 89 ? 6.994 8.681 -0.659 1.00 97.81 89 LYS A O 1
ATOM 712 N N . LYS A 1 90 ? 6.624 8.338 -2.848 1.00 98.38 90 LYS A N 1
ATOM 713 C CA . LYS A 1 90 ? 5.472 9.254 -2.933 1.00 98.38 90 LYS A CA 1
ATOM 714 C C . LYS A 1 90 ? 4.319 8.796 -2.042 1.00 98.38 90 LYS A C 1
ATOM 716 O O . LYS A 1 90 ? 3.675 9.630 -1.409 1.00 98.38 90 LYS A O 1
ATOM 721 N N . LEU A 1 91 ? 4.066 7.489 -1.962 1.00 98.19 91 LEU A N 1
ATOM 722 C CA . LEU A 1 91 ? 3.030 6.939 -1.092 1.00 98.19 91 LEU A CA 1
ATOM 723 C C . LEU A 1 91 ? 3.366 7.191 0.384 1.00 98.19 91 LEU A C 1
ATOM 725 O O . LEU A 1 91 ? 2.519 7.717 1.106 1.00 98.19 91 LEU A O 1
ATOM 729 N N . VAL A 1 92 ? 4.610 6.932 0.804 1.00 98.44 92 VAL A N 1
ATOM 730 C CA . VAL A 1 92 ? 5.126 7.272 2.144 1.00 98.44 92 VAL A CA 1
ATOM 731 C C . VAL A 1 92 ? 4.908 8.751 2.465 1.00 98.44 92 VAL A C 1
ATOM 733 O O . VAL A 1 92 ? 4.336 9.079 3.504 1.00 98.44 92 VAL A O 1
ATOM 736 N N . GLU A 1 93 ? 5.313 9.653 1.569 1.00 98.56 93 GLU A N 1
ATOM 737 C CA . GLU A 1 93 ? 5.129 11.101 1.736 1.00 98.56 93 GLU A CA 1
ATOM 738 C C . GLU A 1 93 ? 3.643 11.469 1.861 1.00 98.56 93 GLU A C 1
ATOM 740 O O . GLU A 1 93 ? 3.254 12.204 2.770 1.00 98.56 93 GLU A O 1
ATOM 745 N N . SER A 1 94 ? 2.792 10.906 1.000 1.00 98.25 94 SER A N 1
ATOM 746 C CA . SER A 1 94 ? 1.354 11.196 0.972 1.00 98.25 94 SER A CA 1
ATOM 747 C C . SER A 1 94 ? 0.599 10.727 2.218 1.00 98.25 94 SER A C 1
ATOM 749 O O . SER A 1 94 ? -0.449 11.290 2.540 1.00 98.25 94 SER A O 1
ATOM 751 N N . LEU A 1 95 ? 1.130 9.716 2.912 1.00 98.50 95 LEU A N 1
ATOM 752 C CA . LEU A 1 95 ? 0.549 9.143 4.121 1.00 98.50 95 LEU A CA 1
ATOM 753 C C . LEU A 1 95 ? 1.108 9.771 5.402 1.00 98.50 95 LEU A C 1
ATOM 755 O O . LEU A 1 95 ? 0.688 9.376 6.482 1.00 98.50 95 LEU A O 1
ATOM 759 N N . GLY A 1 96 ? 1.995 10.766 5.317 1.00 97.31 96 GLY A N 1
ATOM 760 C CA . GLY A 1 96 ? 2.501 11.511 6.479 1.00 97.31 96 GLY A CA 1
ATOM 761 C C . GLY A 1 96 ? 3.992 11.331 6.767 1.00 97.31 96 GLY A C 1
ATOM 762 O O . GLY A 1 96 ? 4.469 11.823 7.789 1.00 97.31 96 GLY A O 1
ATOM 763 N N . GLY A 1 97 ? 4.730 10.674 5.871 1.00 98.06 97 GLY A N 1
ATOM 764 C CA . GLY A 1 97 ? 6.181 10.530 5.942 1.00 98.06 97 GLY A CA 1
ATOM 765 C C . GLY A 1 97 ? 6.657 9.330 6.763 1.00 98.06 97 GLY A C 1
ATOM 766 O O . GLY A 1 97 ? 5.909 8.719 7.528 1.00 98.06 97 GLY A O 1
ATOM 767 N N . TYR A 1 98 ? 7.939 9.002 6.586 1.00 97.44 98 TYR A N 1
ATOM 768 C CA . TYR A 1 98 ? 8.559 7.796 7.140 1.00 97.44 98 TYR A CA 1
ATOM 769 C C . TYR A 1 98 ? 8.455 7.718 8.668 1.00 97.44 98 TYR A C 1
ATOM 771 O O . TYR A 1 98 ? 7.961 6.722 9.180 1.00 97.44 98 TYR A O 1
ATOM 779 N N . ASP A 1 99 ? 8.829 8.772 9.399 1.00 97.81 99 ASP A N 1
ATOM 780 C CA . ASP A 1 99 ? 8.872 8.730 10.870 1.00 97.81 99 ASP A CA 1
ATOM 781 C C . ASP A 1 99 ? 7.495 8.458 11.501 1.00 97.81 99 ASP A C 1
ATOM 783 O O . ASP A 1 99 ? 7.379 7.715 12.480 1.00 97.81 99 ASP A O 1
ATOM 787 N N . LYS A 1 100 ? 6.430 9.031 10.923 1.00 98.06 100 LYS A N 1
ATOM 788 C CA . LYS A 1 100 ? 5.051 8.824 11.388 1.00 98.06 100 LYS A CA 1
ATOM 789 C C . LYS A 1 100 ? 4.585 7.392 11.116 1.00 98.06 100 LYS A C 1
ATOM 791 O O . LYS A 1 100 ? 3.995 6.761 11.997 1.00 98.06 100 LYS A O 1
ATOM 796 N N . LEU A 1 101 ? 4.874 6.876 9.920 1.00 98.31 101 LEU A N 1
ATOM 797 C CA . LEU A 1 101 ? 4.560 5.500 9.532 1.00 98.31 101 LEU A CA 1
ATOM 798 C C . LEU A 1 101 ? 5.336 4.487 10.373 1.00 98.31 101 LEU A C 1
ATOM 800 O O . LEU A 1 101 ? 4.738 3.545 10.883 1.00 98.31 101 LEU A O 1
ATOM 804 N N . GLU A 1 102 ? 6.629 4.711 10.592 1.00 97.38 102 GLU A N 1
ATOM 805 C CA . GLU A 1 102 ? 7.491 3.823 11.369 1.00 97.38 102 GLU A CA 1
ATOM 806 C C . GLU A 1 102 ? 7.069 3.775 12.841 1.00 97.38 102 GLU A C 1
ATOM 808 O O . GLU A 1 102 ? 6.965 2.697 13.432 1.00 97.38 102 GLU A O 1
ATOM 813 N N . LYS A 1 103 ? 6.700 4.925 13.424 1.00 97.25 103 LYS A N 1
ATOM 814 C CA . LYS A 1 103 ? 6.096 4.976 14.763 1.00 97.25 103 LYS A CA 1
ATOM 815 C C . LYS A 1 103 ? 4.812 4.145 14.837 1.00 97.25 103 LYS A C 1
ATOM 817 O O . LYS A 1 103 ? 4.597 3.455 15.832 1.00 97.25 103 LYS A O 1
ATOM 822 N N . TYR A 1 104 ? 3.958 4.206 13.813 1.00 98.19 104 TYR A N 1
ATOM 823 C CA . TYR A 1 104 ? 2.726 3.414 13.768 1.00 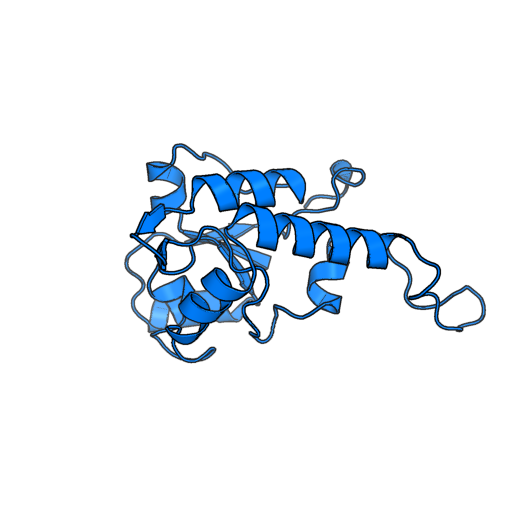98.19 104 TYR A CA 1
ATOM 824 C C . TYR A 1 104 ? 3.007 1.921 13.568 1.00 98.19 104 TYR A C 1
ATOM 826 O O . TYR A 1 104 ? 2.424 1.098 14.273 1.00 98.19 104 TYR A O 1
ATOM 834 N N . ARG A 1 105 ? 3.954 1.568 12.692 1.00 96.88 105 ARG A N 1
ATOM 835 C CA . ARG A 1 105 ? 4.413 0.192 12.461 1.00 96.88 105 ARG A CA 1
ATOM 836 C C . ARG A 1 105 ? 4.916 -0.462 13.745 1.00 96.88 105 ARG A C 1
ATOM 838 O O . ARG A 1 105 ? 4.609 -1.621 13.997 1.00 96.88 105 ARG A O 1
ATOM 845 N N . GLY A 1 106 ? 5.600 0.292 14.608 1.00 96.62 106 GLY A N 1
ATOM 846 C CA . GLY A 1 106 ? 6.038 -0.179 15.928 1.00 96.62 106 GLY A CA 1
ATOM 847 C C . GLY A 1 106 ? 4.908 -0.622 16.872 1.00 96.62 106 GLY A C 1
ATOM 848 O O . GLY A 1 106 ? 5.186 -1.210 17.913 1.00 96.62 106 GLY A O 1
ATOM 849 N N . THR A 1 107 ? 3.642 -0.359 16.529 1.00 96.94 107 THR A N 1
ATOM 850 C CA . THR A 1 107 ? 2.461 -0.814 17.286 1.00 96.94 107 THR A CA 1
ATOM 851 C C . THR A 1 107 ? 1.850 -2.114 16.760 1.00 96.94 107 THR A C 1
ATOM 853 O O . THR A 1 107 ? 0.901 -2.622 17.359 1.00 96.94 107 THR A O 1
ATOM 856 N N . PHE A 1 108 ? 2.339 -2.632 15.633 1.00 97.19 108 PHE A N 1
ATOM 857 C CA . PHE A 1 108 ? 1.785 -3.817 14.988 1.00 97.19 108 PHE A CA 1
ATOM 858 C C . PHE A 1 108 ? 2.112 -5.094 15.766 1.00 97.19 108 PHE A C 1
ATOM 860 O O . PHE A 1 108 ? 3.135 -5.190 16.444 1.00 97.19 108 PHE A O 1
ATOM 867 N N . GLY A 1 109 ? 1.207 -6.071 15.688 1.00 96.00 109 GLY A N 1
ATOM 868 C CA . GLY A 1 109 ? 1.458 -7.413 16.199 1.00 96.00 109 GLY A CA 1
ATOM 869 C C . GLY A 1 109 ? 2.384 -8.224 15.294 1.00 96.00 109 GLY A C 1
ATOM 870 O O . GLY A 1 109 ? 2.833 -7.756 14.251 1.00 96.00 109 GLY A O 1
ATOM 871 N N . ASP A 1 110 ? 2.645 -9.460 15.717 1.00 94.50 110 ASP A N 1
ATOM 872 C CA . ASP A 1 110 ? 3.447 -10.423 14.963 1.00 94.50 110 ASP A CA 1
ATOM 873 C C . ASP A 1 110 ? 2.820 -10.743 13.595 1.00 94.50 110 ASP A C 1
ATOM 875 O O . ASP A 1 110 ? 1.596 -10.880 13.498 1.00 94.50 110 ASP A O 1
ATOM 879 N N . GLU A 1 111 ? 3.665 -10.896 12.571 1.00 93.81 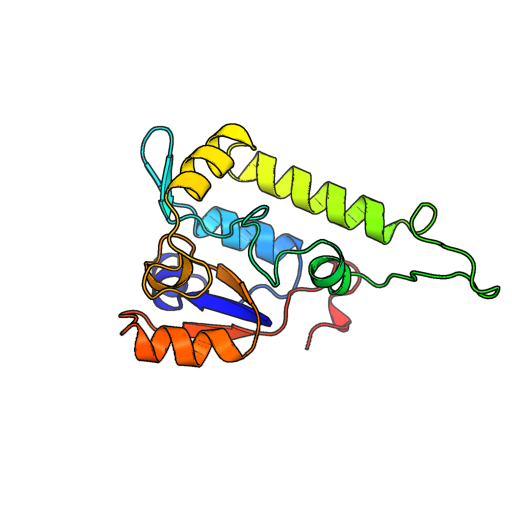111 GLU A N 1
ATOM 880 C CA . GLU A 1 111 ? 3.283 -11.259 11.196 1.00 93.81 111 GLU A CA 1
ATOM 881 C C . GLU A 1 111 ? 2.345 -12.478 11.161 1.00 93.81 111 GLU A C 1
ATOM 883 O O . GLU A 1 111 ? 1.327 -12.505 10.461 1.00 93.81 111 GLU A O 1
ATOM 888 N N . TRP A 1 112 ? 2.658 -13.471 11.993 1.00 95.31 112 TRP A N 1
ATOM 889 C CA . TRP A 1 112 ? 1.987 -14.762 12.038 1.00 95.31 112 TRP A CA 1
ATOM 890 C C . TRP A 1 112 ? 0.956 -14.857 13.171 1.00 95.31 112 TRP A C 1
ATOM 892 O O . TRP A 1 112 ? 0.391 -15.921 13.425 1.00 95.31 112 TRP A O 1
ATOM 902 N N . GLY A 1 113 ? 0.712 -13.759 13.887 1.00 95.75 113 GLY A N 1
ATOM 903 C CA . GLY A 1 113 ? -0.154 -13.727 15.060 1.00 95.75 113 GLY A CA 1
ATOM 904 C C . GLY A 1 113 ? -1.565 -13.208 14.784 1.00 95.75 113 GLY A C 1
ATOM 905 O O . GLY A 1 113 ? -1.824 -12.454 13.851 1.00 95.75 113 GLY A O 1
ATOM 906 N N . ALA A 1 114 ? -2.491 -13.503 15.700 1.00 97.00 114 ALA A N 1
ATOM 907 C CA . ALA A 1 114 ? -3.859 -12.974 15.650 1.00 97.00 114 ALA A CA 1
ATOM 908 C C . ALA A 1 114 ? -3.932 -11.432 15.726 1.00 97.00 114 ALA A C 1
ATOM 910 O O . ALA A 1 114 ? -4.916 -10.836 15.301 1.00 97.00 114 ALA A O 1
ATOM 911 N N . LYS A 1 115 ? -2.885 -10.778 16.252 1.00 96.94 115 LYS A N 1
ATOM 912 C CA . LYS A 1 115 ? -2.768 -9.311 16.344 1.00 96.94 115 LYS A CA 1
ATOM 913 C C . LYS A 1 115 ? -2.122 -8.663 15.114 1.00 96.94 115 LYS A C 1
ATOM 915 O O . LYS A 1 115 ? -1.721 -7.502 15.187 1.00 96.94 115 LYS A O 1
ATOM 920 N N . HIS A 1 116 ? -1.986 -9.404 14.020 1.00 97.69 116 HIS A N 1
ATOM 921 C CA . HIS A 1 116 ? -1.532 -8.874 12.745 1.00 97.69 116 HIS A CA 1
ATOM 922 C C . HIS A 1 116 ? -2.330 -7.600 12.367 1.00 97.69 116 HIS A C 1
ATOM 924 O O . HIS A 1 116 ? -3.556 -7.591 12.519 1.00 97.69 116 HIS A O 1
ATOM 930 N N . PRO A 1 117 ? -1.694 -6.519 11.874 1.00 97.81 117 PRO A N 1
ATOM 931 C CA . PRO A 1 117 ? -2.344 -5.215 11.690 1.00 97.81 117 PRO A CA 1
ATOM 932 C C . PRO A 1 117 ? -3.532 -5.209 10.724 1.00 97.81 117 PRO A C 1
ATOM 934 O O . PRO A 1 117 ? -4.439 -4.391 10.880 1.00 97.81 117 PRO A O 1
ATOM 937 N N . PHE A 1 118 ? -3.558 -6.112 9.742 1.00 98.06 118 PHE A N 1
ATOM 938 C CA . PHE A 1 118 ? -4.754 -6.313 8.924 1.00 98.06 118 PHE A CA 1
ATOM 939 C C . PHE A 1 118 ? -5.904 -6.883 9.765 1.00 98.06 118 PHE A C 1
ATOM 941 O O . PHE A 1 118 ? -6.985 -6.309 9.772 1.00 98.06 118 PHE A O 1
ATOM 948 N N . HIS A 1 119 ? -5.666 -7.937 10.558 1.00 98.19 119 HIS A N 1
ATOM 949 C CA . HIS A 1 119 ? -6.703 -8.592 11.370 1.00 98.19 119 HIS A CA 1
ATOM 950 C C . HIS A 1 119 ? -7.319 -7.650 12.408 1.00 98.19 119 HIS A C 1
ATOM 952 O O . HIS A 1 119 ? -8.510 -7.719 12.699 1.00 98.19 119 HIS A O 1
ATOM 958 N N . THR A 1 120 ? -6.511 -6.749 12.967 1.00 97.94 120 THR A N 1
ATOM 959 C CA . THR A 1 120 ? -6.967 -5.760 13.950 1.00 97.94 120 THR A CA 1
ATOM 960 C C . THR A 1 120 ? -7.651 -4.548 13.312 1.00 97.94 120 THR A C 1
ATOM 962 O O . THR A 1 120 ? -8.172 -3.699 14.036 1.00 97.94 120 THR A O 1
ATOM 965 N N . GLY A 1 121 ? -7.644 -4.435 11.979 1.00 98.25 121 GLY A N 1
ATOM 966 C CA . GLY A 1 121 ? -8.150 -3.274 11.247 1.00 98.25 121 GLY A CA 1
ATOM 967 C C . GLY A 1 121 ? -7.269 -2.026 11.368 1.00 98.25 121 GLY A C 1
ATOM 968 O O . GLY A 1 121 ? -7.692 -0.944 10.969 1.00 98.25 121 GLY A O 1
ATOM 969 N N . GLN A 1 122 ? -6.047 -2.144 11.905 1.00 98.44 122 GLN A N 1
ATOM 970 C CA . GLN A 1 122 ? -5.076 -1.042 11.919 1.00 98.44 122 GLN A CA 1
ATOM 971 C C . GLN A 1 122 ? -4.644 -0.659 10.500 1.00 98.44 122 GLN A C 1
ATOM 973 O O . GLN A 1 122 ? -4.405 0.517 10.227 1.00 98.44 122 GLN A O 1
ATOM 978 N N . VAL A 1 123 ? -4.564 -1.638 9.596 1.00 98.62 123 VAL A N 1
ATOM 979 C CA . VAL A 1 123 ? -4.270 -1.432 8.176 1.00 98.62 123 VAL A CA 1
ATOM 980 C C . VAL A 1 123 ? -5.420 -1.991 7.339 1.00 98.62 123 VAL A C 1
ATOM 982 O O . VAL A 1 123 ? -5.779 -3.156 7.477 1.00 98.62 123 VAL A O 1
ATOM 985 N N . ALA A 1 124 ? -6.019 -1.159 6.486 1.00 98.81 124 ALA A N 1
ATOM 986 C CA . ALA A 1 124 ? -7.241 -1.501 5.755 1.00 98.81 124 ALA A CA 1
ATOM 987 C C . ALA A 1 124 ? -7.003 -2.333 4.485 1.00 98.81 124 ALA A C 1
ATOM 989 O O . ALA A 1 124 ? -7.922 -3.013 4.029 1.00 98.81 124 ALA A O 1
ATOM 990 N N . MET A 1 125 ? -5.801 -2.269 3.908 1.00 98.69 125 MET A N 1
ATOM 991 C CA . MET A 1 125 ? -5.393 -3.033 2.730 1.00 98.69 125 MET A CA 1
ATOM 992 C C . MET A 1 125 ? -3.957 -3.530 2.862 1.00 98.69 125 MET A C 1
ATOM 994 O O . MET A 1 125 ? -3.105 -2.813 3.387 1.00 98.69 125 MET A O 1
ATOM 998 N N . GLN A 1 126 ? -3.664 -4.701 2.302 1.00 97.12 126 GLN A N 1
ATOM 999 C CA . GLN A 1 126 ? -2.302 -5.224 2.249 1.00 97.12 126 GLN A CA 1
ATOM 1000 C C . GLN A 1 126 ? -2.048 -6.154 1.065 1.00 97.12 126 GLN A C 1
ATOM 1002 O O . GLN A 1 126 ? -2.963 -6.820 0.581 1.00 97.12 126 GLN A O 1
ATOM 1007 N N . LEU A 1 127 ? -0.784 -6.231 0.657 1.00 96.12 127 LEU A N 1
ATOM 1008 C CA . LEU A 1 127 ? -0.262 -7.339 -0.133 1.00 96.12 127 LEU A CA 1
ATOM 1009 C C . LEU A 1 127 ? 0.073 -8.494 0.813 1.00 96.12 127 LEU A C 1
ATOM 1011 O O . LEU A 1 127 ? 0.828 -8.294 1.761 1.00 96.12 127 LEU A O 1
ATOM 1015 N N . ASP A 1 128 ? -0.486 -9.675 0.559 1.00 95.31 128 ASP A N 1
ATOM 1016 C CA . ASP A 1 128 ? -0.144 -10.888 1.307 1.00 95.31 128 ASP A CA 1
ATOM 1017 C C . ASP A 1 128 ? -0.421 -12.167 0.491 1.00 95.31 128 ASP A C 1
ATOM 1019 O O . ASP A 1 128 ? -1.034 -12.114 -0.586 1.00 95.31 128 ASP A O 1
ATOM 1023 N N . GLY A 1 129 ? 0.010 -13.315 1.007 1.00 93.88 129 GLY A N 1
ATOM 1024 C CA . GLY A 1 129 ? -0.192 -14.636 0.427 1.00 93.88 129 GLY A CA 1
ATOM 1025 C C . GLY A 1 129 ? -1.551 -15.239 0.772 1.00 93.88 129 GLY A C 1
ATOM 1026 O O . GLY A 1 129 ? -2.332 -14.698 1.559 1.00 93.88 129 GLY A O 1
ATOM 1027 N N . GLU A 1 130 ? -1.874 -16.377 0.168 1.00 93.31 130 GLU A N 1
ATOM 1028 C CA . GLU A 1 130 ? -3.165 -17.062 0.318 1.00 93.31 130 GLU A CA 1
ATOM 1029 C C . GLU A 1 130 ? -3.447 -17.537 1.752 1.00 93.31 130 GLU A C 1
ATOM 1031 O O . GLU A 1 130 ? -4.606 -17.653 2.150 1.00 93.31 130 GLU A O 1
ATOM 1036 N N . TRP A 1 131 ? -2.402 -17.747 2.562 1.00 94.50 131 TRP A N 1
ATOM 1037 C CA . TRP A 1 131 ? -2.529 -18.150 3.967 1.00 94.50 131 TRP A CA 1
ATOM 1038 C C . TRP A 1 131 ? -3.268 -17.118 4.821 1.00 94.50 131 TRP A C 1
ATOM 1040 O O . TRP A 1 131 ? -3.911 -17.484 5.808 1.00 94.50 131 TRP A O 1
ATOM 1050 N N . ARG A 1 132 ? -3.201 -15.832 4.455 1.00 96.25 132 ARG A N 1
ATOM 1051 C CA . ARG A 1 132 ? -3.740 -14.742 5.271 1.00 96.25 132 ARG A CA 1
ATOM 1052 C C . ARG A 1 132 ? -5.231 -14.894 5.544 1.00 96.25 132 ARG A C 1
ATOM 1054 O O . ARG A 1 132 ? -5.665 -14.572 6.647 1.00 96.25 132 ARG A O 1
ATOM 1061 N N . LEU A 1 133 ? -6.011 -15.390 4.582 1.00 95.38 133 LEU A N 1
ATOM 1062 C CA . LEU A 1 133 ? -7.452 -15.551 4.778 1.00 95.38 133 LEU A CA 1
ATOM 1063 C C . LEU A 1 133 ? -7.760 -16.534 5.914 1.00 95.38 133 LEU A C 1
ATOM 1065 O O . LEU A 1 133 ? -8.490 -16.183 6.835 1.00 95.38 133 LEU A O 1
ATOM 1069 N N . GLY A 1 134 ? -7.137 -17.717 5.897 1.00 96.38 134 GLY A N 1
ATOM 1070 C CA . GLY A 1 134 ? -7.323 -18.717 6.954 1.00 96.38 134 GLY A CA 1
ATOM 1071 C C . GLY A 1 134 ? -6.848 -18.212 8.317 1.00 96.38 134 GLY A C 1
ATOM 1072 O O . GLY A 1 134 ? -7.532 -18.380 9.321 1.00 96.38 134 GLY A O 1
ATOM 1073 N N . MET A 1 135 ? -5.727 -17.485 8.354 1.00 97.62 135 MET A N 1
ATOM 1074 C CA . MET A 1 135 ? -5.242 -16.876 9.597 1.00 97.62 135 MET A CA 1
ATOM 1075 C C . MET A 1 135 ? -6.193 -15.807 10.153 1.00 97.62 135 MET A C 1
ATOM 1077 O O . MET A 1 135 ? -6.275 -15.631 11.369 1.00 97.62 135 MET A O 1
ATOM 1081 N N . ALA A 1 136 ? -6.885 -15.068 9.286 1.00 97.69 136 ALA A N 1
ATOM 1082 C CA . ALA A 1 136 ? -7.875 -14.079 9.691 1.00 97.69 136 ALA A CA 1
ATOM 1083 C C . ALA A 1 136 ? -9.153 -14.738 10.237 1.00 97.69 136 ALA A C 1
ATOM 1085 O O . ALA A 1 136 ? -9.706 -14.265 11.233 1.00 97.69 136 ALA A O 1
ATOM 1086 N N . GLU A 1 137 ? -9.589 -15.845 9.630 1.00 96.44 137 GLU A N 1
ATOM 1087 C CA . GLU A 1 137 ? -10.692 -16.670 10.136 1.00 96.44 137 GLU A CA 1
ATOM 1088 C C . GLU A 1 137 ? -10.364 -17.236 11.525 1.00 96.44 137 GLU A C 1
ATOM 1090 O O . GLU A 1 137 ? -11.139 -17.041 12.4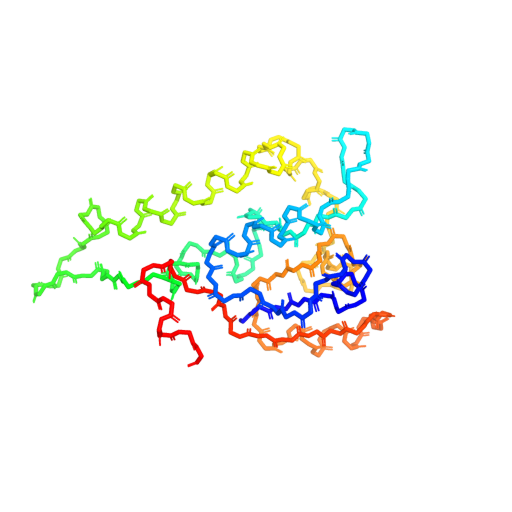64 1.00 96.44 137 GLU A O 1
ATOM 1095 N N . ASP A 1 138 ? -9.180 -17.832 11.695 1.00 97.75 138 ASP A N 1
ATOM 1096 C CA . ASP A 1 138 ? -8.703 -18.367 12.979 1.00 97.75 138 ASP A CA 1
ATOM 1097 C C . ASP A 1 138 ? -8.576 -17.280 14.059 1.00 97.75 138 ASP A C 1
ATOM 1099 O O . ASP A 1 138 ? -8.841 -17.516 15.241 1.00 97.75 138 ASP A O 1
ATOM 1103 N N . ALA A 1 139 ? -8.184 -16.066 13.663 1.00 97.62 139 ALA A N 1
ATOM 1104 C CA . ALA A 1 139 ? -8.105 -14.910 14.552 1.00 97.62 139 ALA A CA 1
ATOM 1105 C C . ALA A 1 139 ? -9.481 -14.317 14.912 1.00 97.62 139 ALA A C 1
ATOM 1107 O O . ALA A 1 139 ? -9.549 -13.442 15.779 1.00 97.62 139 ALA A O 1
ATOM 1108 N N . GLY A 1 140 ? -10.564 -14.769 14.273 1.00 97.31 140 GLY A N 1
ATOM 1109 C CA . GLY A 1 140 ? -11.917 -14.271 14.504 1.00 97.31 140 GLY A CA 1
ATOM 1110 C C . GLY A 1 140 ? -12.106 -12.824 14.051 1.00 97.31 140 GLY A C 1
ATOM 1111 O O . GLY A 1 140 ? -12.725 -12.034 14.768 1.00 97.31 140 GLY A O 1
ATOM 1112 N N . VAL A 1 141 ? -11.541 -12.454 12.896 1.00 97.75 141 VAL A N 1
ATOM 1113 C CA . VAL A 1 141 ? -11.697 -11.109 12.322 1.00 97.75 141 VAL A CA 1
ATOM 1114 C C . VAL A 1 141 ? -13.180 -10.762 12.153 1.00 97.75 141 VAL A C 1
ATOM 1116 O O . VAL A 1 141 ? -13.958 -11.525 11.590 1.00 97.75 141 VAL A O 1
ATOM 1119 N N . GLY A 1 142 ? -13.572 -9.595 12.671 1.00 96.12 142 GLY A N 1
ATOM 1120 C CA . GLY A 1 142 ? -14.976 -9.181 12.773 1.00 96.12 142 GLY A CA 1
ATOM 1121 C C . GLY A 1 142 ? -15.519 -8.352 11.606 1.00 96.12 142 GLY A C 1
ATOM 1122 O O . GLY A 1 142 ? -16.631 -7.849 11.721 1.00 96.12 142 GLY A O 1
ATOM 1123 N N . PHE A 1 143 ? -14.744 -8.163 10.537 1.00 98.00 143 PHE A N 1
ATOM 1124 C CA . PHE A 1 143 ? -15.139 -7.417 9.336 1.00 98.00 143 PHE A CA 1
ATOM 1125 C C . PHE A 1 143 ? -15.079 -8.322 8.105 1.00 98.00 143 PHE A C 1
ATOM 1127 O O . PHE A 1 143 ? -14.340 -9.310 8.093 1.00 98.00 143 PHE A O 1
ATOM 1134 N N . GLU A 1 144 ? -15.812 -7.982 7.045 1.00 98.00 144 GLU A N 1
ATOM 1135 C CA . GLU A 1 144 ? -15.749 -8.762 5.812 1.00 98.00 144 GLU A CA 1
ATOM 1136 C C . GLU A 1 144 ? -14.432 -8.514 5.058 1.00 98.00 144 GLU A C 1
ATOM 1138 O O . GLU A 1 144 ? -14.050 -7.375 4.774 1.00 98.00 144 GLU A O 1
ATOM 1143 N N . ILE A 1 145 ? -13.742 -9.595 4.687 1.00 98.50 145 ILE A N 1
ATOM 1144 C CA . ILE A 1 145 ? -12.495 -9.537 3.916 1.00 98.50 145 ILE A CA 1
ATOM 1145 C C . ILE A 1 145 ? -12.801 -9.706 2.429 1.00 98.50 145 ILE A C 1
ATOM 1147 O O . ILE A 1 145 ? -13.489 -10.637 2.013 1.00 98.50 145 ILE A O 1
ATOM 1151 N N . GLY A 1 146 ? -12.267 -8.799 1.618 1.00 98.19 146 GLY A N 1
ATOM 1152 C CA . GLY A 1 146 ? -12.196 -8.933 0.172 1.00 98.19 146 GLY A CA 1
ATOM 1153 C C . GLY A 1 146 ? -10.785 -9.295 -0.282 1.00 98.19 146 GLY A C 1
ATOM 1154 O O . GLY A 1 146 ? -9.800 -8.960 0.380 1.00 98.19 146 GLY A O 1
ATOM 1155 N N . VAL A 1 147 ? -10.704 -9.955 -1.436 1.00 97.94 147 VAL A N 1
ATOM 1156 C CA . VAL A 1 147 ? -9.450 -10.270 -2.129 1.00 97.94 147 VAL A CA 1
ATOM 1157 C C . VAL A 1 147 ? -9.518 -9.803 -3.579 1.00 97.94 147 VAL A C 1
ATOM 1159 O O . VAL A 1 147 ? -10.582 -9.847 -4.199 1.00 97.94 147 VAL A O 1
ATOM 1162 N N . ALA A 1 148 ? -8.392 -9.349 -4.117 1.00 97.69 148 ALA A N 1
ATOM 1163 C CA . ALA A 1 148 ? -8.241 -8.940 -5.510 1.00 97.69 148 ALA A CA 1
ATOM 1164 C C . ALA A 1 148 ? -6.809 -9.220 -6.010 1.00 97.69 148 ALA A C 1
ATOM 1166 O O . ALA A 1 148 ? -5.890 -9.363 -5.192 1.00 97.69 148 ALA A O 1
ATOM 1167 N N . PRO A 1 149 ? -6.579 -9.275 -7.334 1.00 96.75 149 PRO A N 1
ATOM 1168 C CA . PRO A 1 149 ? -5.235 -9.146 -7.889 1.00 96.75 149 PRO A CA 1
ATOM 1169 C C . PRO A 1 149 ? -4.549 -7.877 -7.374 1.00 96.75 149 PRO A C 1
ATOM 1171 O O . PRO A 1 149 ? -5.218 -6.888 -7.052 1.00 96.75 149 PRO A O 1
ATOM 1174 N N . MET A 1 150 ? -3.218 -7.903 -7.286 1.00 96.31 150 MET A N 1
ATOM 1175 C CA . MET A 1 150 ? -2.483 -6.669 -7.022 1.00 96.31 150 MET A CA 1
ATOM 1176 C C . MET A 1 150 ? -2.707 -5.681 -8.174 1.00 96.31 150 MET A C 1
ATOM 1178 O O . MET A 1 150 ? -2.806 -6.108 -9.324 1.00 96.31 150 MET A O 1
ATOM 1182 N N . PRO A 1 151 ? -2.800 -4.375 -7.884 1.00 97.56 151 PRO A N 1
ATOM 1183 C CA . PRO A 1 151 ? -2.847 -3.358 -8.922 1.00 97.56 151 PRO A CA 1
ATOM 1184 C C . PRO A 1 151 ? -1.586 -3.394 -9.791 1.00 97.56 151 PRO A C 1
ATOM 1186 O O . PRO A 1 151 ? -0.506 -3.714 -9.294 1.00 97.56 151 PRO A O 1
ATOM 1189 N N . VAL A 1 152 ? -1.726 -3.039 -11.063 1.00 97.81 152 VAL A N 1
ATOM 1190 C CA . VAL A 1 152 ? -0.622 -2.952 -12.035 1.00 97.81 152 VAL A CA 1
ATOM 1191 C C . VAL A 1 152 ? -0.183 -1.499 -12.235 1.00 97.81 152 VAL A C 1
ATOM 1193 O O . VAL A 1 152 ? -0.863 -0.565 -11.785 1.00 97.81 152 VAL A O 1
ATOM 1196 N N . ALA A 1 153 ? 0.963 -1.285 -12.876 1.00 97.12 153 ALA A N 1
ATOM 1197 C CA . ALA A 1 153 ? 1.426 0.032 -13.289 1.00 97.12 153 ALA A CA 1
ATOM 1198 C C . ALA A 1 153 ? 0.358 0.744 -14.139 1.00 97.12 153 ALA A C 1
ATOM 1200 O O . ALA A 1 153 ? -0.462 0.115 -14.807 1.00 97.12 153 ALA A O 1
ATOM 1201 N N . ASP A 1 154 ? 0.313 2.077 -14.072 1.00 96.69 154 ASP A N 1
ATOM 1202 C CA . ASP A 1 154 ? -0.780 2.840 -14.691 1.00 96.69 154 ASP A CA 1
ATOM 1203 C C . ASP A 1 154 ? -0.809 2.706 -16.226 1.00 96.69 154 ASP A C 1
ATOM 1205 O O . ASP A 1 154 ? -1.879 2.763 -16.830 1.00 96.69 154 ASP A O 1
ATOM 1209 N N . ASP A 1 155 ? 0.348 2.508 -16.856 1.00 94.75 155 ASP A N 1
ATOM 1210 C CA . ASP A 1 155 ? 0.520 2.246 -18.288 1.00 94.75 155 ASP A CA 1
ATOM 1211 C C . ASP A 1 155 ? 0.331 0.771 -18.678 1.00 94.75 155 ASP A C 1
ATOM 1213 O O . ASP A 1 155 ? 0.315 0.445 -19.864 1.00 94.75 155 ASP A O 1
ATOM 1217 N N . GLU A 1 156 ? 0.077 -0.095 -17.698 1.00 94.81 156 GLU A N 1
ATOM 1218 C CA . GLU A 1 156 ? -0.206 -1.520 -17.868 1.00 94.81 156 GLU A CA 1
ATOM 1219 C C . GLU A 1 156 ? -1.639 -1.891 -17.477 1.00 94.81 156 GLU A C 1
ATOM 1221 O O . GLU A 1 156 ? -1.952 -3.063 -17.330 1.00 94.81 156 GLU A O 1
ATOM 1226 N N . ALA A 1 157 ? -2.549 -0.925 -17.328 1.00 95.69 157 ALA A N 1
ATOM 1227 C CA . ALA A 1 157 ? -3.912 -1.172 -16.839 1.00 95.69 157 ALA A CA 1
ATOM 1228 C C . ALA A 1 157 ? -4.676 -2.301 -17.575 1.00 95.69 157 ALA A C 1
ATOM 1230 O O . ALA A 1 157 ? -5.530 -2.955 -16.972 1.00 95.69 157 ALA A O 1
ATOM 1231 N N . ASP A 1 158 ? -4.360 -2.551 -18.850 1.00 95.62 158 ASP A N 1
ATOM 1232 C CA . ASP A 1 158 ? -4.947 -3.625 -19.663 1.00 95.62 158 ASP A CA 1
ATOM 1233 C C . ASP A 1 158 ? -4.489 -5.043 -19.252 1.00 95.62 158 ASP A C 1
ATOM 1235 O O . ASP A 1 158 ? -5.139 -6.019 -19.628 1.00 95.62 158 ASP A O 1
ATOM 1239 N N . SER A 1 159 ? -3.402 -5.180 -18.481 1.00 94.38 159 SER A N 1
ATOM 1240 C CA . SER A 1 159 ? -2.886 -6.456 -17.958 1.00 94.38 159 SER A CA 1
ATOM 1241 C C . SER A 1 159 ? -3.490 -6.851 -16.605 1.00 94.38 159 SER A C 1
ATOM 1243 O O . SER A 1 159 ? -3.222 -7.945 -16.109 1.00 94.38 159 SER A O 1
ATOM 1245 N N . TYR A 1 160 ? -4.318 -5.990 -15.999 1.00 96.25 160 TYR A N 1
ATOM 1246 C CA . TYR A 1 160 ? -4.941 -6.275 -14.709 1.00 96.25 160 TYR A CA 1
ATOM 1247 C C . TYR A 1 160 ? -5.926 -7.451 -14.795 1.00 96.25 160 TYR A C 1
ATOM 1249 O O . TYR A 1 160 ? -6.979 -7.340 -15.433 1.00 96.25 160 TYR A O 1
ATOM 1257 N N . GLY A 1 161 ? -5.650 -8.519 -14.040 1.00 87.88 161 GLY A N 1
ATOM 1258 C CA . GLY A 1 161 ? -6.572 -9.645 -13.839 1.00 87.88 161 GLY A CA 1
ATOM 1259 C C . GLY A 1 161 ? -5.949 -11.005 -14.084 1.00 87.88 161 GLY A C 1
ATOM 1260 O O . GLY A 1 161 ? -5.578 -11.278 -15.243 1.00 87.88 161 GLY A O 1
#

pLDDT: mean 96.52, std 2.65, range [83.75, 98.88]

Solvent-accessible surface area (backbone atoms only — not comparable to full-atom values): 9099 Å² total; per-residue (Å²): 69,29,39,32,40,43,57,59,29,53,77,63,73,46,93,68,83,48,52,22,48,67,43,40,50,52,50,22,55,66,49,40,37,77,45,90,87,45,61,67,21,34,12,51,66,91,77,70,75,45,90,54,59,41,71,70,62,57,46,70,29,40,88,73,54,67,48,44,101,83,72,43,82,23,59,94,74,43,61,47,57,59,50,51,55,51,48,49,51,51,49,38,53,75,74,64,27,64,71,43,51,52,60,53,56,74,70,50,45,50,86,92,41,62,50,15,36,58,53,68,50,42,25,38,31,45,68,38,63,82,65,54,60,60,52,31,59,76,49,60,48,90,64,52,77,42,79,46,65,60,34,17,34,72,94,41,52,89,69,55,121

Mean predicted aligned error: 2.63 Å

Sequence (161 aa):
GLYYNKDAFEKAGITAPPKTMSELASVAKKLTVEKGDSYQQLGFMPTFHGYETVADHYLSSWDHTYFDENGKSNIAKDPAFAEMFTYQKKLVESLGGYDKLEKYRGTFGDEWGAKHPFHTGQVAMQLDGEWRLGMAEDAGVGFEIGVAPMPVADDEADSYG

Nearest PDB structures (foldseek):
  4r9g-assembly1_A  TM=8.717E-01  e=4.170E-09  Caldanaerobius polysaccharolyticus
  4r9f-assembly1_A  TM=8.456E-01  e=3.099E-09  Caldanaerobius polysaccharolyticus
  5iai-assembly1_A  TM=6.698E-01  e=2.296E-05  Rhizobium rhizogenes K84
  8art-assembly2_B  TM=6.642E-01  e=6.391E-04  Streptomyces scabiei
  8art-assembly1_A  TM=6.280E-01  e=4.538E-03  Streptomyces scabiei